Protein AF-A0A383D821-F1 (afdb_monomer_lite)

pLDDT: mean 90.79, std 13.14, range [40.75, 98.25]

Organism: NCBI:txid408172

Radius of gyration: 12.61 Å; chains: 1; bounding box: 36×20×29 Å

Sequence (62 aa):
MSKKKWLQEKVFVDEYGRPYNLSDVPMTYMTRSESFKKQSFDKKKINELYNKDQNTIIIDGC

Foldseek 3Di:
DDLVVQQQDWDWAFPLLHHDDPDPTDIDIDGNVVSCVSVVHDPVVSVVVVVVVVVVVVVVPD

Secondary structure (DSSP, 8-state):
--HHHHHHSEEEEETTSPPS-SSS--EEEEEHHHHHHHTT--HHHHHHHHHHHHHHHHHTT-

Structure (mmCIF, N/CA/C/O backbone):
data_AF-A0A383D821-F1
#
_entry.id   AF-A0A383D821-F1
#
loop_
_atom_site.group_PDB
_atom_site.id
_atom_site.type_symbol
_atom_site.label_atom_id
_atom_site.label_alt_id
_atom_site.label_comp_id
_atom_site.label_asym_id
_atom_site.label_entity_id
_atom_site.label_seq_id
_atom_site.pdbx_PDB_ins_code
_atom_site.Cartn_x
_atom_site.Cartn_y
_atom_site.Cartn_z
_atom_site.occupancy
_atom_site.B_iso_or_equiv
_atom_site.auth_seq_id
_atom_site.auth_comp_id
_atom_site.auth_asym_id
_atom_site.auth_atom_id
_atom_site.pdbx_PDB_model_num
ATOM 1 N N . MET A 1 1 ? -16.424 -1.281 5.428 1.00 87.69 1 MET A N 1
ATOM 2 C CA . MET A 1 1 ? -15.236 -2.123 5.740 1.00 87.69 1 MET A CA 1
ATOM 3 C C . MET A 1 1 ? -14.473 -1.512 6.918 1.00 87.69 1 MET A C 1
ATOM 5 O O . MET A 1 1 ? -14.784 -0.384 7.254 1.00 87.69 1 MET A O 1
ATOM 9 N N . SER A 1 2 ? -13.526 -2.194 7.583 1.00 94.94 2 SER A N 1
ATOM 10 C CA . SER A 1 2 ? -12.622 -1.530 8.547 1.00 94.94 2 SER A CA 1
ATOM 11 C C . SER A 1 2 ? -11.342 -1.061 7.854 1.00 94.94 2 SER A C 1
ATOM 13 O O . SER A 1 2 ? -10.834 -1.750 6.967 1.00 94.94 2 SER A O 1
ATOM 15 N N . LYS A 1 3 ? -10.763 0.065 8.291 1.00 95.69 3 LYS A N 1
ATOM 16 C CA . LYS A 1 3 ? -9.544 0.618 7.674 1.00 95.69 3 LYS A CA 1
ATOM 17 C C . LYS A 1 3 ? -8.360 -0.349 7.717 1.00 95.69 3 LYS A C 1
ATOM 19 O O . LYS A 1 3 ? -7.615 -0.456 6.749 1.00 95.69 3 LYS A O 1
ATOM 24 N N . LYS A 1 4 ? -8.199 -1.092 8.819 1.00 96.50 4 LYS A N 1
ATOM 25 C CA . LYS A 1 4 ? -7.145 -2.112 8.943 1.00 96.50 4 LYS A CA 1
ATOM 26 C C . LYS A 1 4 ? -7.304 -3.202 7.883 1.00 96.50 4 LYS A C 1
ATOM 28 O O . LYS A 1 4 ? -6.316 -3.574 7.264 1.00 96.50 4 LYS A O 1
ATOM 33 N N . LYS A 1 5 ? -8.532 -3.684 7.659 1.00 96.56 5 LYS A N 1
ATOM 34 C CA . LYS A 1 5 ? -8.811 -4.690 6.628 1.00 96.56 5 LYS A CA 1
ATOM 35 C C . LYS A 1 5 ? -8.576 -4.119 5.228 1.00 96.56 5 LYS A C 1
ATOM 37 O O . LYS A 1 5 ? -7.844 -4.727 4.466 1.00 96.56 5 LYS A O 1
ATOM 42 N N . TRP A 1 6 ? -9.074 -2.914 4.953 1.00 96.94 6 TRP A N 1
ATOM 43 C CA . TRP A 1 6 ? -8.887 -2.210 3.677 1.00 96.94 6 TRP A CA 1
ATOM 44 C C . TRP A 1 6 ? -7.410 -1.997 3.302 1.00 96.94 6 TRP A C 1
ATOM 46 O O . TRP A 1 6 ? -7.030 -2.133 2.141 1.00 96.94 6 TRP A O 1
ATOM 56 N N . LEU A 1 7 ? -6.550 -1.719 4.291 1.00 97.50 7 LEU A N 1
ATOM 57 C CA . LEU A 1 7 ? -5.100 -1.603 4.091 1.00 97.50 7 LEU A CA 1
ATOM 58 C C . LEU A 1 7 ? -4.412 -2.944 3.787 1.00 97.50 7 LEU A C 1
ATOM 60 O O . LEU A 1 7 ? -3.370 -2.944 3.137 1.00 97.50 7 LEU A O 1
ATOM 64 N N . GLN A 1 8 ? -4.968 -4.061 4.262 1.00 98.00 8 GLN A N 1
ATOM 65 C CA . GLN A 1 8 ? -4.431 -5.415 4.063 1.00 98.00 8 GLN A CA 1
ATOM 66 C C . GLN A 1 8 ? -4.917 -6.076 2.768 1.00 98.00 8 GLN A C 1
ATOM 68 O O . GLN A 1 8 ? -4.387 -7.110 2.368 1.00 98.00 8 GLN A O 1
ATOM 73 N N . GLU A 1 9 ? -5.913 -5.499 2.102 1.00 97.19 9 GLU A N 1
ATOM 74 C CA . GLU A 1 9 ? -6.372 -5.985 0.806 1.00 97.19 9 GLU A CA 1
ATOM 75 C C . GLU A 1 9 ? -5.266 -5.878 -0.247 1.00 97.19 9 GLU A C 1
ATOM 77 O O . GLU A 1 9 ? -4.523 -4.890 -0.307 1.00 97.19 9 GLU A O 1
ATOM 82 N N . LYS A 1 10 ? -5.172 -6.918 -1.081 1.00 97.62 10 LYS A N 1
ATOM 83 C CA . LYS A 1 10 ? -4.243 -6.958 -2.206 1.00 97.62 10 LYS A CA 1
ATOM 84 C C . LYS A 1 10 ? -4.776 -6.096 -3.343 1.00 97.62 10 LYS A C 1
ATOM 86 O O . LYS A 1 10 ? -5.923 -6.250 -3.752 1.00 97.62 10 LYS A O 1
ATOM 91 N N . VAL A 1 11 ? -3.919 -5.232 -3.8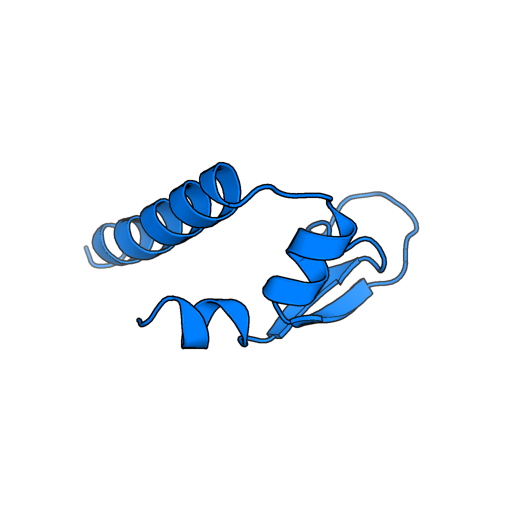68 1.00 96.81 11 VAL A N 1
ATOM 92 C CA . VAL A 1 11 ? -4.181 -4.407 -5.048 1.00 96.81 11 VAL A CA 1
ATOM 93 C C . VAL A 1 11 ? -3.174 -4.727 -6.137 1.00 96.81 11 VAL A C 1
ATOM 95 O O . VAL A 1 11 ?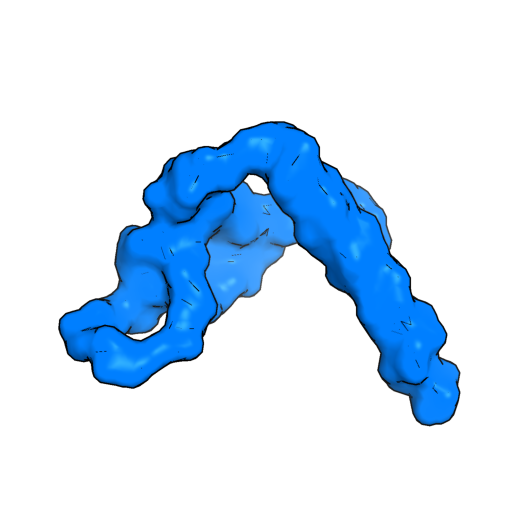 -2.025 -5.062 -5.848 1.00 96.81 11 VAL A O 1
ATOM 98 N N . PHE A 1 12 ? -3.631 -4.641 -7.383 1.00 96.50 12 PHE A N 1
ATOM 99 C CA . PHE A 1 12 ? -2.793 -4.792 -8.563 1.00 96.50 12 PHE A CA 1
ATOM 100 C C . PHE A 1 12 ? -2.234 -3.424 -8.952 1.00 96.50 12 PHE A C 1
ATOM 102 O O . PHE A 1 12 ? -2.989 -2.515 -9.303 1.00 96.50 12 PHE A O 1
ATOM 109 N N . VAL A 1 13 ? -0.927 -3.262 -8.800 1.00 96.44 13 VAL A N 1
ATOM 110 C CA . VAL A 1 13 ? -0.203 -1.993 -8.940 1.00 96.44 13 VAL A CA 1
ATOM 111 C C . VAL A 1 13 ? 1.176 -2.263 -9.526 1.00 96.44 13 VAL A C 1
ATOM 113 O O . VAL A 1 13 ? 1.620 -3.407 -9.561 1.00 96.44 13 VAL A O 1
ATOM 116 N N . ASP A 1 14 ? 1.881 -1.227 -9.966 1.00 96.44 14 ASP A N 1
ATOM 117 C CA . ASP A 1 14 ? 3.285 -1.393 -10.341 1.00 96.44 14 ASP A CA 1
ATOM 118 C C . ASP A 1 14 ? 4.189 -1.627 -9.125 1.00 96.44 14 ASP A C 1
ATOM 120 O O . ASP A 1 14 ? 3.779 -1.531 -7.962 1.00 96.44 14 ASP A O 1
ATOM 124 N N . GLU A 1 15 ? 5.460 -1.919 -9.387 1.00 95.50 15 GLU A N 1
ATOM 125 C CA . GLU A 1 15 ? 6.472 -2.114 -8.346 1.00 95.50 15 GLU A CA 1
ATOM 126 C C . GLU A 1 15 ? 6.681 -0.890 -7.428 1.00 95.50 15 GLU A C 1
ATOM 128 O O . GLU A 1 15 ? 7.202 -1.041 -6.316 1.00 95.50 15 GLU A O 1
ATOM 133 N N . TYR A 1 16 ? 6.240 0.303 -7.842 1.00 95.94 16 TYR A N 1
ATOM 134 C CA . TYR A 1 16 ? 6.241 1.543 -7.057 1.00 95.94 16 TYR A CA 1
ATOM 135 C C . TYR A 1 16 ? 4.906 1.798 -6.342 1.00 95.94 16 TYR A C 1
ATOM 137 O O . TYR A 1 16 ? 4.742 2.810 -5.661 1.00 95.94 16 TYR A O 1
ATOM 145 N N . GLY A 1 17 ? 3.955 0.871 -6.445 1.00 95.81 17 GLY A N 1
ATOM 146 C CA . GLY A 1 17 ? 2.648 0.956 -5.816 1.00 95.81 17 GLY A CA 1
ATOM 147 C C . GLY A 1 17 ? 1.642 1.820 -6.573 1.00 95.81 17 GLY A C 1
ATOM 148 O O . GLY A 1 17 ? 0.560 2.051 -6.038 1.00 95.81 17 GLY A O 1
ATOM 149 N N . ARG A 1 18 ? 1.954 2.305 -7.776 1.00 95.12 18 ARG A N 1
ATOM 150 C CA . ARG A 1 18 ? 1.067 3.169 -8.564 1.00 95.12 18 ARG A CA 1
ATOM 151 C C . ARG A 1 18 ? 0.031 2.329 -9.317 1.00 95.12 18 ARG A C 1
ATOM 153 O O . ARG A 1 18 ? 0.314 1.186 -9.683 1.00 95.12 18 ARG A O 1
ATOM 160 N N . PRO A 1 19 ? -1.167 2.876 -9.575 1.00 93.19 19 PRO A N 1
ATOM 161 C CA . PRO A 1 19 ? -2.131 2.214 -10.444 1.00 93.19 19 PRO A CA 1
ATOM 162 C C . PRO A 1 19 ? -1.551 2.010 -11.849 1.00 93.19 19 PRO A C 1
ATOM 164 O O . PRO A 1 19 ? -0.627 2.726 -12.258 1.00 93.19 19 PRO A O 1
ATOM 167 N N . TYR A 1 20 ? -2.124 1.046 -12.577 1.00 88.94 20 TYR A N 1
ATOM 168 C CA . TYR A 1 20 ? -1.762 0.769 -13.965 1.00 88.94 20 TYR A CA 1
ATOM 169 C C . TYR A 1 20 ? -1.714 2.062 -14.785 1.00 88.94 20 TYR A C 1
ATOM 171 O O . TYR A 1 20 ? -2.625 2.891 -14.736 1.00 88.94 20 TYR A O 1
ATOM 179 N N . ASN A 1 21 ? -0.615 2.233 -15.507 1.00 87.19 21 ASN A N 1
ATOM 180 C CA . ASN A 1 21 ? -0.333 3.388 -16.341 1.00 87.19 21 ASN A CA 1
ATOM 181 C C . ASN A 1 21 ? 0.503 2.931 -17.549 1.00 87.19 21 ASN A C 1
ATOM 183 O O . ASN A 1 21 ? 0.937 1.785 -17.601 1.00 87.19 21 ASN A O 1
ATOM 187 N N . LEU A 1 22 ? 0.727 3.820 -18.520 1.00 89.56 22 LEU A N 1
ATOM 188 C CA . LEU A 1 22 ? 1.450 3.507 -19.763 1.00 89.56 22 LEU A CA 1
ATOM 189 C C . LEU A 1 22 ? 2.985 3.447 -19.598 1.00 89.56 22 LEU A C 1
ATOM 191 O O . LEU A 1 22 ? 3.705 3.528 -20.590 1.00 89.56 22 LEU A O 1
ATOM 195 N N . SER A 1 23 ? 3.502 3.357 -18.369 1.00 86.19 23 SER A N 1
ATOM 196 C CA . SER A 1 23 ? 4.938 3.162 -18.142 1.00 86.19 23 SER A CA 1
ATOM 197 C C . SER A 1 23 ? 5.295 1.686 -18.295 1.00 86.19 23 SER A C 1
ATOM 199 O O . SER A 1 23 ? 4.518 0.816 -17.908 1.00 86.19 23 SER A O 1
ATOM 201 N N . ASP A 1 24 ? 6.504 1.407 -18.778 1.00 90.56 24 ASP A N 1
ATOM 202 C CA . ASP A 1 24 ? 7.037 0.048 -18.937 1.00 90.56 24 ASP A CA 1
ATOM 203 C C . ASP A 1 24 ? 7.565 -0.514 -17.604 1.00 90.56 24 ASP A C 1
ATOM 205 O O . ASP A 1 24 ? 8.743 -0.822 -17.435 1.00 90.56 24 ASP A O 1
ATOM 209 N N . VAL A 1 25 ? 6.691 -0.531 -16.595 1.00 93.56 25 VAL A N 1
ATOM 210 C CA . VAL A 1 25 ? 7.008 -0.986 -15.240 1.00 93.56 25 VAL A CA 1
ATOM 211 C C . VAL A 1 25 ? 6.205 -2.250 -14.936 1.00 93.56 25 VAL A C 1
ATOM 213 O O . VAL A 1 25 ? 4.983 -2.247 -15.120 1.00 93.56 25 VAL A O 1
ATOM 216 N N . PRO A 1 26 ? 6.842 -3.322 -14.426 1.00 95.50 26 PRO A N 1
ATOM 217 C CA . PRO A 1 26 ? 6.141 -4.550 -14.083 1.00 95.50 26 PRO A CA 1
ATOM 218 C C . PRO A 1 26 ? 4.994 -4.323 -13.093 1.00 95.50 26 PRO A C 1
ATOM 220 O O . PRO A 1 26 ? 5.133 -3.633 -12.078 1.00 95.50 26 PRO A O 1
ATOM 223 N N . MET A 1 27 ? 3.857 -4.955 -13.380 1.00 96.44 27 MET A N 1
ATOM 224 C CA . MET A 1 27 ? 2.717 -5.031 -12.469 1.00 96.44 27 MET A CA 1
ATOM 225 C C . MET A 1 27 ? 2.889 -6.176 -11.468 1.00 96.44 27 MET A C 1
ATOM 227 O O . MET A 1 27 ? 3.406 -7.242 -11.799 1.00 96.44 27 MET A O 1
ATOM 231 N N . THR A 1 28 ? 2.400 -5.986 -10.248 1.00 96.56 28 THR A N 1
ATOM 232 C CA . THR A 1 28 ? 2.418 -6.991 -9.187 1.00 96.56 28 THR A CA 1
ATOM 233 C C . THR A 1 28 ? 1.252 -6.809 -8.213 1.00 96.56 28 THR A C 1
ATOM 235 O O . THR A 1 28 ? 0.555 -5.794 -8.208 1.00 96.56 28 THR A O 1
ATOM 238 N N . TYR A 1 29 ? 1.036 -7.810 -7.362 1.00 97.38 29 TYR A N 1
ATOM 239 C CA . TYR A 1 29 ? 0.100 -7.721 -6.248 1.00 97.38 29 TYR A CA 1
ATOM 240 C C . TYR A 1 29 ? 0.845 -7.399 -4.955 1.00 97.38 29 TYR A C 1
ATOM 242 O O . TYR A 1 29 ? 1.755 -8.123 -4.558 1.00 97.38 29 TYR A O 1
ATOM 250 N N . MET A 1 30 ? 0.398 -6.366 -4.248 1.00 97.56 30 MET A N 1
ATOM 251 C CA . MET A 1 30 ? 0.864 -6.042 -2.895 1.00 97.56 30 MET A CA 1
ATOM 252 C C . MET A 1 30 ? -0.290 -5.514 -2.046 1.00 97.56 30 MET A C 1
ATOM 254 O O . MET A 1 30 ? -1.371 -5.226 -2.564 1.00 97.56 30 MET A O 1
ATOM 258 N N . THR A 1 31 ? -0.097 -5.397 -0.735 1.00 98.19 31 THR A N 1
ATOM 259 C CA . THR A 1 31 ? -1.114 -4.783 0.129 1.00 98.19 31 THR A CA 1
ATOM 260 C C . THR A 1 31 ? -1.264 -3.294 -0.192 1.00 98.19 31 THR A C 1
ATOM 262 O O . THR A 1 31 ? -0.284 -2.623 -0.536 1.00 98.19 31 THR A O 1
ATOM 265 N N . ARG A 1 32 ? -2.467 -2.724 -0.016 1.00 97.56 32 ARG A N 1
ATOM 266 C CA . ARG A 1 32 ? -2.648 -1.259 -0.113 1.00 97.56 32 ARG A CA 1
ATOM 267 C C . ARG A 1 32 ? -1.666 -0.508 0.780 1.00 97.56 32 ARG A C 1
ATOM 269 O O . ARG A 1 32 ? -1.133 0.517 0.367 1.00 97.56 32 ARG A O 1
ATOM 276 N N . SER A 1 33 ? -1.387 -1.020 1.982 1.00 98.00 33 SER A N 1
ATOM 277 C CA . SER A 1 33 ? -0.399 -0.406 2.875 1.00 98.00 33 SER A CA 1
ATOM 278 C C . SER A 1 33 ? 1.004 -0.326 2.274 1.00 98.00 33 SER A C 1
ATOM 280 O O . SER A 1 33 ? 1.664 0.700 2.426 1.00 98.00 33 SER A O 1
ATOM 282 N N . GLU A 1 34 ? 1.465 -1.373 1.589 1.00 98.25 34 GLU A N 1
ATOM 283 C CA . GLU A 1 34 ? 2.780 -1.379 0.937 1.00 98.25 34 GLU A CA 1
ATOM 284 C C . GLU A 1 34 ? 2.817 -0.416 -0.247 1.00 98.25 34 GLU A C 1
ATOM 286 O O . GLU A 1 34 ? 3.764 0.362 -0.370 1.00 98.25 34 GLU A O 1
ATOM 291 N N . SER A 1 35 ? 1.757 -0.408 -1.060 1.00 98.00 35 SER A N 1
ATOM 292 C CA . SER A 1 35 ? 1.596 0.533 -2.173 1.00 98.00 35 SER A CA 1
ATOM 293 C C . SER A 1 35 ? 1.669 1.989 -1.692 1.00 98.00 35 SER A C 1
ATOM 295 O O . SER A 1 35 ? 2.431 2.788 -2.236 1.00 98.00 35 SER A O 1
ATOM 297 N N . PHE A 1 36 ? 0.946 2.337 -0.625 1.00 97.94 36 PHE A N 1
ATOM 298 C CA . PHE A 1 36 ? 0.961 3.693 -0.069 1.00 97.94 36 PHE A CA 1
ATOM 299 C C . PHE A 1 36 ? 2.306 4.068 0.546 1.00 97.94 36 PHE A C 1
ATOM 301 O O . PHE A 1 36 ? 2.738 5.213 0.414 1.00 97.94 36 PHE A O 1
ATOM 308 N N . LYS A 1 37 ? 2.996 3.112 1.180 1.00 97.88 37 LYS A N 1
ATOM 309 C CA . LYS A 1 37 ? 4.345 3.333 1.708 1.00 97.88 37 LYS A CA 1
ATOM 310 C C . LYS A 1 37 ? 5.338 3.644 0.586 1.00 97.88 37 LYS A C 1
ATOM 312 O O . LYS A 1 37 ? 6.139 4.557 0.740 1.00 97.88 37 LYS A O 1
ATOM 317 N N . LYS A 1 38 ? 5.274 2.922 -0.539 1.00 97.31 38 LYS A N 1
ATOM 318 C CA . LYS A 1 38 ? 6.133 3.160 -1.714 1.00 97.31 38 LYS A CA 1
ATOM 319 C C . LYS A 1 38 ? 5.872 4.516 -2.371 1.00 97.31 38 LYS A C 1
ATOM 321 O O . LYS A 1 38 ? 6.814 5.174 -2.794 1.00 97.31 38 LYS A O 1
ATOM 326 N N . GLN A 1 39 ? 4.619 4.965 -2.374 1.00 96.50 39 GLN A N 1
ATOM 327 C CA . GLN A 1 39 ? 4.231 6.292 -2.861 1.00 96.50 39 GLN A CA 1
ATOM 328 C C . GLN A 1 39 ? 4.450 7.419 -1.835 1.00 96.50 39 GLN A C 1
ATOM 330 O O . GLN A 1 39 ? 4.082 8.562 -2.098 1.00 96.50 39 GLN A O 1
ATOM 335 N N . SER A 1 40 ? 5.029 7.120 -0.666 1.00 97.25 40 SER A N 1
ATOM 336 C CA . SER A 1 40 ? 5.253 8.085 0.419 1.00 97.25 40 SER A CA 1
ATOM 337 C C . SER A 1 40 ? 3.981 8.822 0.865 1.00 97.25 40 SER A C 1
ATOM 339 O O . SER A 1 40 ? 4.024 10.001 1.217 1.00 97.25 40 SER A O 1
ATOM 341 N N . PHE A 1 41 ? 2.830 8.144 0.854 1.00 97.38 41 PHE A N 1
ATOM 342 C CA . PHE A 1 41 ? 1.576 8.749 1.300 1.00 97.38 41 PHE A CA 1
ATOM 343 C C . PHE A 1 41 ? 1.567 8.953 2.812 1.00 97.38 41 PHE A C 1
ATOM 345 O O . PHE A 1 41 ? 1.909 8.063 3.595 1.00 97.38 41 PHE A O 1
ATOM 352 N N . ASP A 1 42 ? 1.098 10.124 3.227 1.00 97.00 42 ASP A N 1
ATOM 353 C CA . ASP A 1 42 ? 0.912 10.449 4.628 1.00 97.00 42 ASP A CA 1
ATOM 354 C C . ASP A 1 42 ? -0.424 9.908 5.169 1.00 97.00 42 ASP A C 1
ATOM 356 O O . ASP A 1 42 ? -1.320 9.444 4.454 1.00 97.00 42 ASP A O 1
ATOM 360 N N . LYS A 1 43 ? -0.581 9.968 6.494 1.00 96.44 43 LYS A N 1
ATOM 361 C CA . LYS A 1 43 ? -1.791 9.468 7.163 1.00 96.44 43 LYS A CA 1
ATOM 362 C C . LYS A 1 43 ? -3.051 10.211 6.710 1.00 96.44 43 LYS A C 1
ATOM 364 O O . LYS A 1 43 ? -4.115 9.589 6.656 1.00 96.44 43 LYS A O 1
ATOM 369 N N . LYS A 1 44 ? -2.938 11.510 6.401 1.00 97.44 44 LYS A N 1
ATOM 370 C CA . LYS A 1 44 ? -4.056 12.346 5.953 1.00 97.44 44 LYS A CA 1
ATOM 371 C C . LYS A 1 44 ? -4.559 11.868 4.596 1.00 97.44 44 LYS A C 1
ATOM 373 O O . LYS A 1 44 ? -5.739 11.545 4.481 1.00 97.44 44 LYS A O 1
ATOM 378 N N . LYS A 1 45 ? -3.665 11.690 3.623 1.00 97.00 45 LYS A N 1
ATOM 379 C CA . LYS A 1 45 ? -4.016 11.187 2.296 1.00 97.00 45 LYS A CA 1
ATOM 380 C C . LYS A 1 45 ? -4.627 9.792 2.353 1.00 97.00 45 LYS A C 1
ATOM 382 O O . LYS A 1 45 ? -5.635 9.531 1.703 1.00 97.00 45 LYS A O 1
ATOM 387 N N . ILE A 1 46 ? -4.072 8.903 3.178 1.00 97.25 46 ILE A N 1
ATOM 388 C CA . ILE A 1 46 ? -4.616 7.549 3.360 1.00 97.25 46 ILE A CA 1
ATOM 389 C C . ILE A 1 46 ? -6.031 7.596 3.968 1.00 97.25 46 ILE A C 1
ATOM 391 O O . ILE A 1 46 ? -6.883 6.795 3.590 1.00 97.25 46 ILE A O 1
ATOM 395 N N . ASN A 1 47 ? -6.300 8.509 4.910 1.00 96.56 47 ASN A N 1
ATOM 396 C CA . ASN A 1 47 ? -7.650 8.7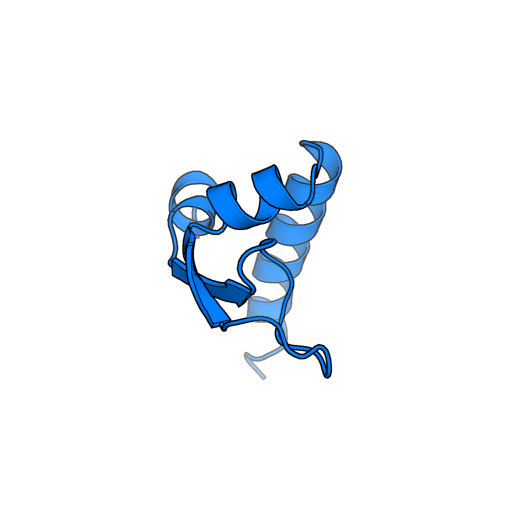15 5.454 1.00 96.56 47 ASN A CA 1
ATOM 397 C C . ASN A 1 47 ? -8.627 9.217 4.384 1.00 96.56 47 ASN A C 1
ATOM 399 O O . ASN A 1 47 ? -9.733 8.694 4.287 1.00 96.56 47 ASN A O 1
ATOM 403 N N . GLU A 1 48 ? -8.220 10.194 3.573 1.00 96.62 48 GLU A N 1
ATOM 404 C CA . GLU A 1 48 ? -9.042 10.728 2.481 1.00 96.62 48 GLU A CA 1
ATOM 405 C C . GLU A 1 48 ? -9.412 9.638 1.469 1.00 96.62 48 GLU A C 1
ATOM 407 O O . GLU A 1 48 ? -10.579 9.502 1.108 1.00 96.62 48 GLU A O 1
ATOM 412 N N . LEU A 1 49 ? -8.434 8.827 1.049 1.00 95.56 49 LEU A N 1
ATOM 413 C CA . LEU A 1 49 ? -8.655 7.722 0.113 1.00 95.56 49 LEU A CA 1
ATOM 414 C C . LEU A 1 49 ? -9.598 6.662 0.687 1.00 95.56 49 LEU A C 1
ATOM 416 O O . LEU A 1 49 ? -10.496 6.211 -0.016 1.00 95.56 49 LEU A O 1
ATOM 420 N N . TYR A 1 50 ? -9.428 6.306 1.962 1.00 95.75 50 TYR A N 1
ATOM 421 C CA . TYR A 1 50 ? -10.322 5.372 2.641 1.00 95.75 50 TYR A CA 1
ATOM 422 C C . TYR A 1 50 ? -11.761 5.898 2.690 1.00 95.75 50 TYR A C 1
ATOM 424 O O . TYR A 1 50 ? -12.691 5.180 2.342 1.00 95.75 50 TYR A O 1
ATOM 432 N N . ASN A 1 51 ? -11.955 7.165 3.064 1.00 94.75 51 ASN A N 1
ATOM 433 C CA . ASN A 1 51 ? -13.288 7.765 3.120 1.00 94.75 51 ASN A CA 1
ATOM 434 C C . ASN A 1 51 ? -13.932 7.849 1.730 1.00 94.75 51 ASN A C 1
ATOM 436 O O . ASN A 1 51 ? -15.122 7.579 1.591 1.00 94.75 51 ASN A O 1
ATOM 440 N N . LYS A 1 52 ? -13.148 8.181 0.694 1.00 93.00 52 LYS A N 1
ATOM 441 C CA . LYS A 1 52 ? -13.629 8.203 -0.692 1.00 93.00 52 LYS A CA 1
ATOM 442 C C . LYS A 1 52 ? -14.097 6.820 -1.139 1.00 93.00 52 LYS A C 1
ATOM 444 O O . LYS A 1 52 ? -15.192 6.712 -1.665 1.00 93.00 52 LYS A O 1
ATOM 449 N N . ASP A 1 53 ? -13.302 5.784 -0.885 1.00 90.50 53 ASP A N 1
ATOM 450 C CA . ASP A 1 53 ? -13.633 4.391 -1.205 1.00 90.50 53 ASP A CA 1
ATOM 451 C C . ASP A 1 53 ? -14.940 3.940 -0.532 1.00 90.50 53 ASP A C 1
ATOM 453 O O . ASP A 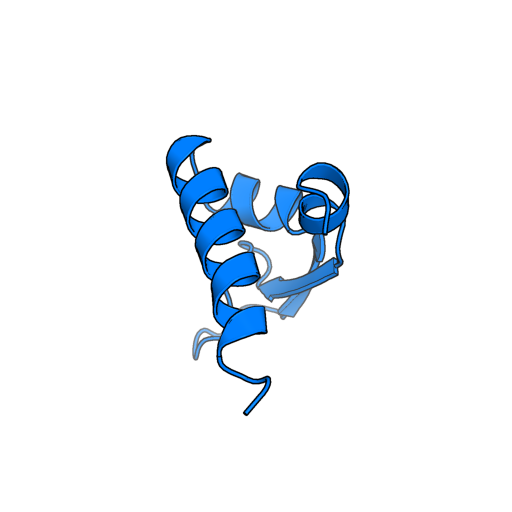1 53 ? -15.818 3.394 -1.194 1.00 90.50 53 ASP A O 1
ATOM 457 N N . GLN A 1 54 ? -15.129 4.264 0.753 1.00 88.44 54 GLN A N 1
ATOM 458 C CA . GLN A 1 54 ? -16.377 3.947 1.454 1.00 88.44 54 GLN A CA 1
ATOM 459 C C . GLN A 1 54 ? -17.589 4.722 0.912 1.00 88.44 54 GLN A C 1
ATOM 461 O O . GLN A 1 54 ? -18.689 4.178 0.906 1.00 88.44 54 GLN A O 1
ATOM 466 N N . ASN A 1 55 ? -17.401 5.954 0.429 1.00 84.00 55 ASN A N 1
ATOM 467 C CA . ASN A 1 55 ? -18.471 6.745 -0.184 1.00 84.00 55 ASN A CA 1
ATOM 468 C C . ASN A 1 55 ? -18.809 6.279 -1.608 1.00 84.00 55 ASN A C 1
ATOM 470 O O . ASN A 1 55 ? -19.976 6.311 -1.984 1.00 84.00 55 ASN A O 1
ATOM 474 N N . THR A 1 56 ? -17.826 5.819 -2.391 1.00 76.31 56 THR A N 1
ATOM 475 C CA . THR A 1 56 ? -18.06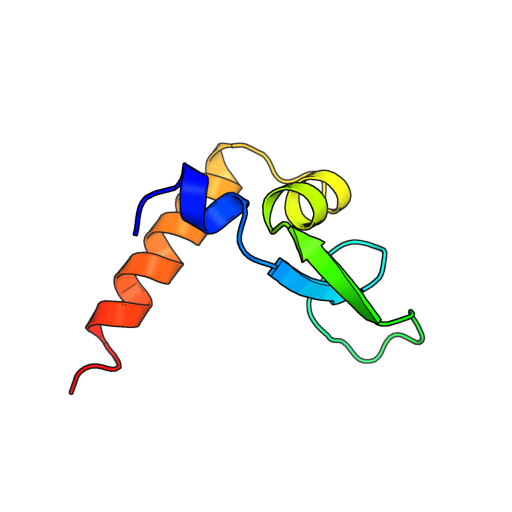4 5.271 -3.739 1.00 76.31 56 THR A CA 1
ATOM 476 C C . THR A 1 56 ? -18.983 4.047 -3.692 1.00 76.31 56 THR A C 1
ATOM 478 O O . THR A 1 56 ? -19.856 3.901 -4.538 1.00 76.31 56 THR A O 1
ATOM 481 N N . ILE A 1 57 ? -18.872 3.215 -2.650 1.00 60.69 57 ILE A N 1
ATOM 482 C CA . ILE A 1 57 ? -19.771 2.065 -2.442 1.00 60.69 57 ILE A CA 1
ATOM 483 C C . ILE A 1 57 ? -21.246 2.500 -2.318 1.00 60.69 57 ILE A C 1
ATOM 485 O O . ILE A 1 57 ? -22.139 1.722 -2.634 1.00 60.69 57 ILE A O 1
ATOM 489 N N . ILE A 1 58 ? -21.520 3.734 -1.879 1.00 59.03 58 ILE A N 1
ATOM 490 C CA . ILE A 1 58 ? -22.887 4.233 -1.662 1.00 59.03 58 ILE A CA 1
ATOM 491 C C . ILE A 1 58 ? -23.543 4.691 -2.979 1.00 59.03 58 ILE A C 1
ATOM 493 O O . ILE A 1 58 ? -24.765 4.663 -3.082 1.00 59.03 58 ILE A O 1
ATOM 497 N N . ILE A 1 59 ? -22.761 5.084 -3.991 1.00 56.53 59 ILE A N 1
ATOM 498 C CA . ILE A 1 59 ? -23.280 5.616 -5.268 1.00 56.53 59 ILE A CA 1
ATOM 499 C C . ILE A 1 59 ? -23.466 4.554 -6.362 1.00 56.53 59 ILE A C 1
ATOM 501 O O . ILE A 1 59 ? -24.363 4.716 -7.179 1.00 56.53 59 ILE A O 1
ATOM 505 N N . ASP A 1 60 ? -22.714 3.447 -6.341 1.00 51.06 60 ASP A N 1
ATOM 506 C CA . ASP A 1 60 ? -22.897 2.314 -7.278 1.00 51.06 60 ASP A CA 1
ATOM 507 C C . ASP A 1 60 ? -24.032 1.350 -6.854 1.00 51.06 60 ASP A C 1
ATOM 509 O O . ASP A 1 60 ? -24.186 0.264 -7.410 1.00 51.06 60 ASP A 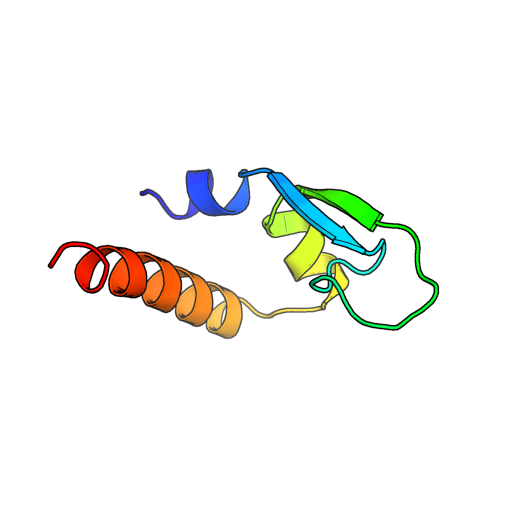O 1
ATOM 513 N N . GLY A 1 61 ? -24.822 1.730 -5.843 1.00 50.41 61 GLY A N 1
ATOM 514 C CA . GLY A 1 61 ? -25.984 0.985 -5.347 1.00 50.41 61 GLY A CA 1
ATOM 515 C C . GLY A 1 61 ? -27.346 1.482 -5.853 1.00 50.41 61 GLY A C 1
ATOM 516 O O . GLY A 1 61 ? -28.346 1.173 -5.206 1.00 50.41 61 GLY A O 1
ATOM 517 N N . CYS A 1 62 ? -27.392 2.275 -6.933 1.00 40.75 62 CYS A N 1
ATOM 518 C CA . CYS A 1 62 ? -28.631 2.689 -7.614 1.00 40.75 62 CYS A CA 1
ATOM 519 C C . CYS A 1 62 ? -28.932 1.811 -8.832 1.00 40.75 62 CYS A C 1
ATOM 521 O O . CYS A 1 62 ? -28.010 1.612 -9.652 1.00 40.75 62 CYS A O 1
#